Protein 2PPN (pdb70)

Secondary structure (DSSP, 8-state):
-EEEEEEE---SS----TTPEEEEEEEEEETTS-EEEEHHHHTS-EEEETTS--S-HHHHHHHTT--TT-EEEEEE-GGGTTTTT-BTTTB-TT--EEEEEEEEEE-

Sequence (107 aa):
GVQVEETISSPGDGRTFPKKRRGQTCVVHYTTGMMLEEDGKKFDSSRRDRNNKPFKFMLLGKQEVIRGWEEEGVAQMSVGQRAKLTISPDYAYGATTGHHPGIIPPHATLVFDVELLKKLEE

Foldseek 3Di:
DKDKAWPFADPVPAFDDQFKKWWKWKWKDFPVRHTQDTVVVVVGIDIDGQPPCPAFQQVNVHSRPGHAFIWIKMWAWCVRHVEQPADPPRGHGRITMIMTMHGHDID

CATH classification: 3.10.50.40

B-factor: mean 11.17, std 5.46, range [5.0, 38.95]

Nearest PDB structures (foldseek):
  4n19-assembly1_A  TM=1.005E+00  e=1.645E-20  Homo sapiens
  2ppp-assembly1_A  TM=1.005E+00  e=2.166E-20  unclassified
  4ipx-assembly1_A  TM=1.006E+00  e=3.014E-20  Homo sapiens
  7u0t-assembly1_B  TM=9.922E-01  e=1.645E-20  Homo 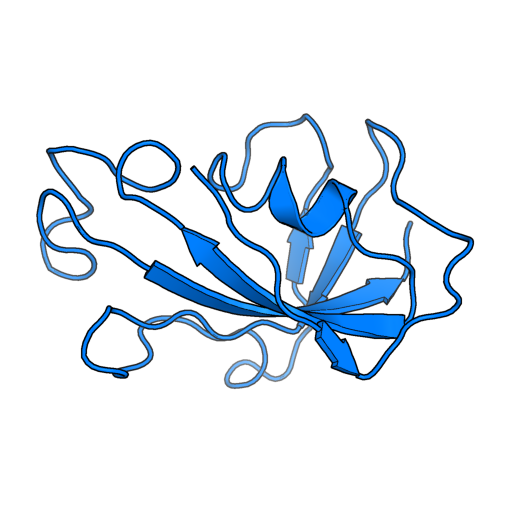sapiens
  8ppz-assembly1_A  TM=9.932E-01  e=2.853E-20  Homo sapiens

InterPro domains:
  IPR001179 FKBP-type peptidyl-prolyl cis-trans isomerase domain [PF00254] (14-105)
  IPR001179 FKBP-type peptidyl-prolyl cis-trans isomerase domain [PS50059] (20-108)
  IPR046357 Peptidyl-prolyl cis-trans isomerase domain superfamily [G3DSA:3.10.50.40] (1-108)
  IPR050689 FKBP-type Peptidyl-prolyl cis-trans Isomerase [PTHR10516] (2-107)

GO terms:
  GO:0032880 regulation of protein localization (P, IGI)
  GO:1902991 regulation of amyloid precursor protein catabolic process (P, IGI)
  GO:0005515 protein binding (F, IPI)
  GO:0005528 FK506 binding (F, IDA)
  GO:0034713 type I transforming growth factor beta receptor binding (F, IPI)
  GO:0030512 negative regulation of transforming growth factor beta receptor signaling pathway (P, IDA)
  GO:0005829 cytosol (C, TAS)
  GO:0005246 calcium channel regulator activit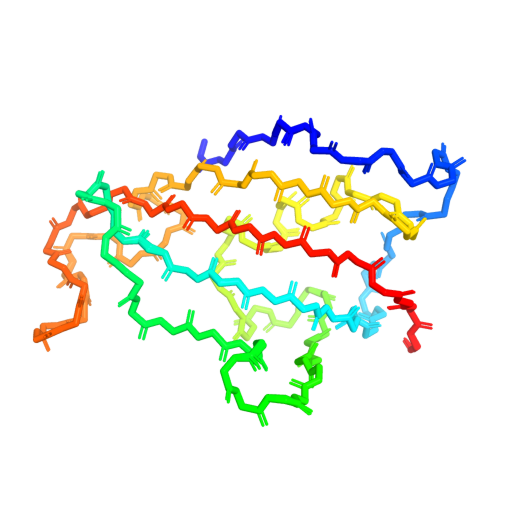y (F, IDA)
  GO:0005737 cytoplasm (C, IDA)
  GO:0005829 cytosol (C, IDA)
  GO:0016020 membrane (C, IDA)
  GO:0030018 Z disc (C, IDA)
  GO:0003755 peptidyl-prolyl cis-trans isomerase activity (F, IDA)
  GO:0030547 signaling receptor inhibitor activity (F, IDA)
  GO:0014809 regulation of skeletal muscle contraction by regulation of release of sequestered calcium ion (P, IDA)
  GO:1990000 amyloid fibril formation (P, IDA)
  GO:0032926 negative regulation of activin receptor signaling pathway (P, IDA)
  GO:0097435 supramolecular fiber organization (P, IDA)
  GO:0005160 transforming growth factor beta receptor binding (F, TAS)
  GO:0042026 protein refolding (P, TAS)

Solvent-accessible surface area: 6021 Å² total; per-residue (Å²): 54,23,125,42,102,79,95,38,114,25,74,52,209,62,91,16,154,180,42,58,32,0,3,0,38,10,11,0,37,35,114,99,45,142,101,56,50,5,0,59,98,128,131,141,54,63,126,2,82,13,19,126,144,81,26,25,129,0,8,16,69,0,0,38,99,0,3,38,35,17,74,0,72,0,36,0,34,25,119,41,20,89,24,64,102,12,98,114,85,92,5,61,83,120,4,37,0,34,8,24,0,50,0,55,99,36,118

Radius of gyration: 13.03 Å; Cα contacts (8 Å, |Δi|>4): 295; chains: 1; bounding box: 26×29×38 Å

Structure (mmCIF, N/CA/C/O backbone):
data_2PPN
#
_entry.id   2PPN
#
_cell.length_a   28.767
_cell.length_b   62.700
_cell.length_c   32.277
_cell.angle_alpha   90.00
_cell.angle_beta   113.66
_cell.angle_gamma   90.00
#
_symmetry.space_group_name_H-M   'P 1 21 1'
#
loop_
_entity.id
_entity.type
_entity.pdbx_description
1 polymer 'FK506-binding protein 1A'
2 water water
#
loop_
_atom_site.group_PDB
_atom_site.id
_atom_site.type_symbol
_atom_site.label_atom_id
_atom_site.label_alt_id
_atom_site.label_comp_id
_atom_site.label_asym_id
_atom_site.label_entity_id
_atom_site.label_seq_id
_atom_site.pdbx_PDB_ins_code
_atom_site.Cartn_x
_atom_site.Cartn_y
_atom_site.Cartn_z
_atom_site.occupancy
_atom_site.B_iso_or_equiv
_atom_site.auth_seq_id
_atom_site.auth_comp_id
_atom_site.auth_asym_id
_atom_site.auth_atom_id
_atom_site.pdbx_PDB_model_num
ATOM 1 N N . GLY A 1 1 ? 1.695 13.847 5.750 1.00 6.87 1 GLY A N 1
ATOM 2 C CA . GLY A 1 1 ? 2.198 13.022 4.667 1.00 7.05 1 GLY A CA 1
ATOM 3 C C . GLY A 1 1 ? 1.497 11.694 4.528 1.00 6.22 1 GLY A C 1
ATOM 4 O O . GLY A 1 1 ? 1.242 11.230 3.420 1.00 6.31 1 GLY A O 1
ATOM 5 N N . VAL A 1 2 ? 1.165 11.074 5.660 1.00 6.50 2 VAL A N 1
ATOM 6 C CA . VAL A 1 2 ? 0.292 9.898 5.677 1.00 5.90 2 VAL A CA 1
ATOM 7 C C . VAL A 1 2 ? -0.692 10.087 6.826 1.00 6.40 2 VAL A C 1
ATOM 8 O O . VAL A 1 2 ? -0.324 10.499 7.924 1.00 8.57 2 VAL A O 1
ATOM 12 N N . GLN A 1 3 ? -1.966 9.769 6.549 1.00 6.44 3 GLN A N 1
ATOM 13 C CA . GLN A 1 3 ? -3.027 9.749 7.554 1.00 7.40 3 GLN A CA 1
ATOM 14 C C . GLN A 1 3 ? -3.573 8.321 7.588 1.00 7.18 3 GLN A C 1
ATOM 15 O O . GLN A 1 3 ? -3.870 7.738 6.572 1.00 8.53 3 GLN A O 1
ATOM 21 N N . VAL A 1 4 ? -3.671 7.775 8.815 1.00 7.20 4 VAL A N 1
ATOM 22 C CA . VAL A 1 4 ? -4.107 6.434 9.049 1.00 7.12 4 VAL A CA 1
ATOM 23 C C . VAL A 1 4 ? -5.533 6.481 9.632 1.00 8.06 4 VAL A C 1
ATOM 24 O O . VAL A 1 4 ? -5.796 7.220 10.591 1.00 10.54 4 VAL A O 1
ATOM 28 N N A GLU A 1 5 ? -6.450 5.704 9.068 0.84 7.02 5 GLU A N 1
ATOM 29 N N B GLU A 1 5 ? -6.445 5.685 9.087 0.16 7.76 5 GLU A N 1
ATOM 30 C CA A GLU A 1 5 ? -7.802 5.569 9.600 0.84 7.60 5 GLU A CA 1
ATOM 31 C CA B GLU A 1 5 ? -7.797 5.572 9.633 0.16 7.96 5 GLU A CA 1
ATOM 32 C C A GLU A 1 5 ? -8.068 4.084 9.738 0.84 7.07 5 GLU A C 1
ATOM 33 C C B GLU A 1 5 ? -8.200 4.103 9.694 0.16 7.24 5 GLU A C 1
ATOM 34 O O A GLU A 1 5 ? -7.955 3.318 8.764 0.84 10.01 5 GLU A O 1
ATOM 35 O O B GLU A 1 5 ? -8.271 3.439 8.655 0.16 5.97 5 GLU A O 1
ATOM 46 N N . THR A 1 6 ? -8.446 3.609 10.901 1.00 6.69 6 THR A N 1
ATOM 47 C CA . THR A 1 6 ? -8.640 2.188 11.137 1.00 6.55 6 THR A CA 1
ATOM 48 C C . THR A 1 6 ? -9.947 1.711 10.526 1.00 6.47 6 THR A C 1
ATOM 49 O O . THR A 1 6 ? -11.003 2.296 10.746 1.00 8.31 6 THR A O 1
ATOM 53 N N . ILE A 1 7 ? -9.841 0.605 9.810 1.00 6.36 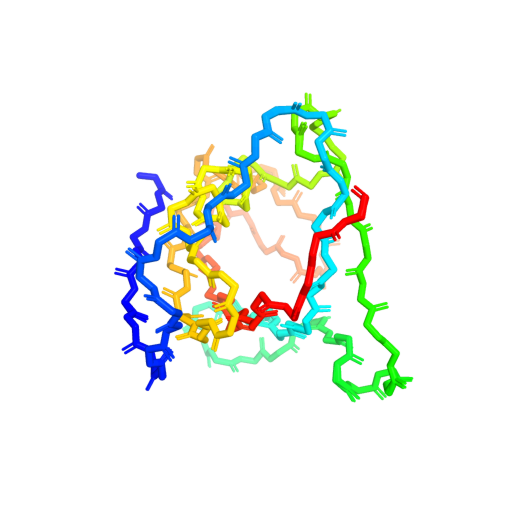7 ILE A N 1
ATOM 54 C CA . ILE A 1 7 ? -10.952 -0.207 9.288 1.00 7.27 7 ILE A CA 1
ATOM 55 C C . ILE A 1 7 ? -11.317 -1.317 10.280 1.00 7.89 7 ILE A C 1
ATOM 56 O O . ILE A 1 7 ? -12.503 -1.510 10.529 1.00 12.16 7 ILE A O 1
ATOM 61 N N A SER A 1 8 ? -10.323 -2.019 10.780 0.33 6.59 8 SER A N 1
ATOM 62 N N B SER A 1 8 ? -10.329 -2.039 10.786 0.67 6.84 8 SER A N 1
ATOM 63 C CA A SER A 1 8 ? -10.491 -3.093 11.741 0.33 8.44 8 SER A CA 1
ATOM 64 C CA B SER A 1 8 ? -10.583 -3.087 11.767 0.67 6.75 8 SER A CA 1
ATOM 65 C C A SER A 1 8 ? -9.388 -3.006 12.776 0.33 7.17 8 SER A C 1
ATOM 66 C C B SER A 1 8 ? -9.450 -3.069 12.760 0.67 7.30 8 SER A C 1
ATOM 67 O O A SER A 1 8 ? -8.218 -2.892 12.405 0.33 6.38 8 SER A O 1
ATOM 68 O O B SER A 1 8 ? -8.281 -3.080 12.359 0.67 7.30 8 SER A O 1
ATOM 73 N N . PRO A 1 9 ? -9.718 -3.033 14.066 1.00 8.02 9 PRO A N 1
ATOM 74 C CA . PRO A 1 9 ? -8.604 -2.933 15.017 1.00 8.92 9 PRO A CA 1
ATOM 75 C C . PRO A 1 9 ? -7.702 -4.144 15.075 1.00 8.51 9 PRO A C 1
ATOM 76 O O . PRO A 1 9 ? -8.125 -5.280 14.896 1.00 10.65 9 PRO A O 1
ATOM 80 N N . GLY A 1 10 ? -6.422 -3.857 15.340 1.00 8.76 10 GLY A N 1
ATOM 81 C CA . GLY A 1 10 ? -5.458 -4.898 15.640 1.00 9.60 10 GLY A CA 1
ATOM 82 C C . GLY A 1 10 ? -5.411 -5.198 17.122 1.00 9.23 10 GLY A C 1
ATOM 83 O O . GLY A 1 10 ? -6.334 -4.897 17.874 1.00 10.68 10 GLY A O 1
ATOM 84 N N . ASP A 1 11 ? -4.280 -5.724 17.589 1.00 9.73 11 ASP A N 1
ATOM 85 C CA . ASP A 1 11 ? -4.159 -6.085 18.980 1.00 11.03 11 ASP A CA 1
ATOM 86 C C . ASP A 1 11 ? -3.879 -4.824 19.819 1.00 12.11 11 ASP A C 1
ATOM 87 O O . ASP A 1 11 ? -3.965 -4.877 21.064 1.00 14.91 11 ASP A O 1
ATOM 92 N N . GLY A 1 12 ? -3.494 -3.703 19.194 1.00 11.09 12 GLY A N 1
ATOM 93 C CA . GLY A 1 12 ? -3.206 -2.461 19.896 1.00 12.77 12 GLY A CA 1
ATOM 94 C C . GLY A 1 12 ? -1.921 -2.498 20.749 1.00 14.36 12 GLY A C 1
ATOM 95 O O . GLY A 1 12 ? -1.711 -1.574 21.511 1.00 19.53 12 GLY A O 1
ATOM 96 N N . ARG A 1 13 ? -1.102 -3.498 20.533 1.00 13.66 13 ARG A N 1
ATOM 97 C CA . ARG A 1 13 ? 0.094 -3.686 21.348 1.00 14.89 13 ARG A CA 1
ATOM 98 C C . ARG A 1 13 ? 1.343 -4.042 20.548 1.00 13.27 13 ARG A C 1
ATOM 99 O O . ARG A 1 13 ? 2.430 -3.713 21.006 1.00 15.33 13 ARG A O 1
ATOM 107 N N . THR A 1 14 ? 1.217 -4.764 19.454 1.00 11.09 14 THR A N 1
ATOM 108 C CA . THR A 1 14 ? 2.392 -5.284 18.745 1.00 10.63 14 THR A CA 1
ATOM 109 C C . THR A 1 14 ? 2.588 -4.453 17.484 1.00 8.76 14 THR A C 1
ATOM 110 O O . THR A 1 14 ? 1.894 -4.677 16.478 1.00 9.89 14 THR A O 1
ATOM 114 N N . PHE A 1 15 ? 3.510 -3.511 17.539 1.00 9.03 15 PHE A N 1
ATOM 115 C CA . PHE A 1 15 ? 3.782 -2.596 16.447 1.00 8.18 15 PHE A CA 1
ATOM 116 C C . PHE A 1 15 ? 5.161 -2.935 15.868 1.00 7.96 15 PHE A C 1
ATOM 117 O O . PHE A 1 15 ? 6.049 -3.394 16.572 1.00 9.53 15 PHE A O 1
ATOM 125 N N . PRO A 1 16 ? 5.362 -2.720 14.576 1.00 7.92 16 PRO A N 1
ATOM 126 C CA . PRO A 1 16 ? 6.651 -3.056 13.979 1.00 7.90 16 PRO A CA 1
ATOM 127 C C . PRO A 1 16 ? 7.836 -2.266 14.542 1.00 7.95 16 PRO A C 1
ATOM 128 O O . PRO A 1 16 ? 7.705 -1.094 14.867 1.00 14.35 16 PRO A O 1
ATOM 132 N N A LYS A 1 17 ? 8.952 -2.950 14.619 0.41 8.24 17 LYS A N 1
ATOM 133 N N B LYS A 1 17 ? 8.959 -2.925 14.620 0.59 7.04 17 LYS A N 1
ATOM 134 C CA A LYS A 1 17 ? 10.243 -2.351 14.955 0.41 8.11 17 LYS A CA 1
ATOM 135 C CA B LYS A 1 17 ? 10.257 -2.299 14.973 0.59 8.46 17 LYS A CA 1
ATOM 136 C C A LYS A 1 17 ? 11.076 -2.299 13.681 0.41 7.94 17 LYS A C 1
ATOM 137 C C B LYS A 1 17 ? 11.093 -2.207 13.712 0.59 7.84 17 LYS A C 1
ATOM 138 O O A LYS A 1 17 ? 10.937 -3.132 12.778 0.41 7.61 17 LYS A O 1
ATOM 139 O O B LYS A 1 17 ? 10.944 -3.039 12.791 0.59 8.07 17 LYS A O 1
ATOM 150 N N A ARG A 1 18 ? 11.981 -1.333 13.664 0.45 9.58 18 ARG A N 1
ATOM 151 N N B ARG A 1 18 ? 12.007 -1.254 13.642 0.55 9.23 18 ARG A N 1
ATOM 152 C CA A ARG A 1 18 ? 12.823 -1.225 12.484 0.45 11.32 18 ARG A CA 1
ATOM 153 C CA B ARG A 1 18 ? 12.922 -1.116 12.511 0.55 10.11 18 ARG A CA 1
ATOM 154 C C A ARG A 1 18 ? 13.610 -2.487 12.249 0.45 8.06 18 ARG A C 1
ATOM 155 C C B ARG A 1 18 ? 13.617 -2.436 12.233 0.55 9.69 18 ARG A C 1
ATOM 156 O O A ARG A 1 18 ? 14.159 -3.128 13.137 0.45 12.20 18 ARG A O 1
ATOM 157 O O B ARG A 1 18 ? 14.126 -3.073 13.157 0.55 8.44 18 ARG A O 1
ATOM 172 N N . GLY A 1 19 ? 13.640 -2.834 10.951 1.00 9.19 19 GLY A N 1
ATOM 173 C CA . GLY A 1 19 ? 14.328 -4.024 10.560 1.00 9.82 19 GLY A CA 1
ATOM 174 C C . GLY A 1 19 ? 13.455 -5.260 10.526 1.00 8.78 19 GLY A C 1
ATOM 175 O O . GLY A 1 19 ? 13.870 -6.278 9.958 1.00 10.53 19 GLY A O 1
ATOM 176 N N . GLN A 1 20 ? 12.258 -5.198 11.136 1.00 7.55 20 GLN A N 1
ATOM 177 C CA . GLN A 1 20 ? 11.361 -6.365 11.027 1.00 7.18 20 GLN A CA 1
ATOM 178 C C . GLN A 1 20 ? 10.714 -6.387 9.653 1.00 6.89 20 GLN A C 1
ATOM 179 O O . GLN A 1 20 ? 10.525 -5.359 8.981 1.00 8.26 20 GLN A O 1
ATOM 185 N N . THR A 1 21 ? 10.372 -7.580 9.231 1.00 7.07 21 THR A N 1
ATOM 186 C CA . THR A 1 21 ? 9.630 -7.799 7.991 1.00 7.19 21 THR A CA 1
ATOM 187 C C . THR A 1 21 ? 8.127 -7.732 8.315 1.00 6.49 21 THR A C 1
ATOM 188 O O . THR A 1 21 ? 7.602 -8.462 9.127 1.00 8.04 21 THR A O 1
ATOM 192 N N . CYS A 1 22 ? 7.486 -6.753 7.678 1.00 6.29 22 CYS A N 1
ATOM 193 C CA . CYS A 1 22 ? 6.044 -6.563 7.741 1.00 6.01 22 CYS A CA 1
ATOM 194 C C . CYS A 1 22 ? 5.387 -7.401 6.636 1.00 5.83 22 CYS A C 1
ATOM 195 O O . CYS A 1 22 ? 5.762 -7.209 5.461 1.00 7.21 22 CYS A O 1
ATOM 198 N N . VAL A 1 23 ? 4.450 -8.225 7.033 1.00 5.78 23 VAL A N 1
ATOM 199 C CA . VAL A 1 23 ? 3.714 -9.063 6.070 1.00 5.67 23 VAL A CA 1
ATOM 200 C C . VAL A 1 23 ? 2.304 -8.498 6.002 1.00 5.41 23 VAL A C 1
ATOM 201 O O . VAL A 1 23 ? 1.595 -8.456 7.024 1.00 5.89 23 VAL A O 1
ATOM 205 N N . VAL A 1 24 ? 1.892 -8.010 4.819 1.00 5.50 24 VAL A N 1
ATOM 206 C CA . VAL A 1 24 ? 0.654 -7.309 4.656 1.00 5.62 24 VAL A CA 1
ATOM 207 C C . VAL A 1 24 ? -0.161 -7.858 3.503 1.00 5.47 24 VAL A C 1
ATOM 208 O O . VAL A 1 24 ? 0.365 -8.439 2.551 1.00 6.51 24 VAL A O 1
ATOM 212 N N . HIS A 1 25 ? -1.472 -7.599 3.567 1.00 5.57 25 HIS A N 1
ATOM 213 C CA . HIS A 1 25 ? -2.286 -7.601 2.369 1.00 5.57 25 HIS A CA 1
ATOM 214 C C . HIS A 1 25 ? -2.677 -6.143 2.095 1.00 6.06 25 HIS A C 1
ATOM 215 O O . HIS A 1 25 ? -3.002 -5.395 3.008 1.00 8.67 25 HIS A O 1
ATOM 222 N N . TYR A 1 26 ? -2.676 -5.749 0.817 1.00 6.46 26 TYR A N 1
ATOM 223 C CA . TYR A 1 26 ? -2.971 -4.373 0.503 1.00 7.10 26 TYR A CA 1
ATOM 224 C C . TYR A 1 26 ? -3.674 -4.250 -0.840 1.00 6.65 26 TYR A C 1
ATOM 225 O O . TYR A 1 26 ? -3.536 -5.096 -1.745 1.00 7.07 26 TYR A O 1
ATOM 234 N N A THR A 1 27 ? -4.323 -3.105 -0.968 0.76 6.32 27 THR A N 1
ATOM 235 N N B THR A 1 27 ? -4.407 -3.169 -1.027 0.24 6.09 27 THR A N 1
ATOM 236 C CA A THR A 1 27 ? -4.847 -2.602 -2.240 0.76 6.65 27 THR A CA 1
ATOM 237 C CA B THR A 1 27 ? -4.827 -2.646 -2.314 0.24 5.91 27 THR A CA 1
ATOM 238 C C A THR A 1 27 ? -4.465 -1.130 -2.336 0.76 6.18 27 THR A C 1
ATOM 239 C C B THR A 1 27 ? -4.438 -1.165 -2.344 0.24 6.98 27 THR A C 1
ATOM 240 O O A THR A 1 27 ? -4.742 -0.412 -1.391 0.76 8.22 27 THR A O 1
ATOM 241 O O B THR A 1 27 ? -4.625 -0.420 -1.394 0.24 6.41 27 THR A O 1
ATOM 248 N N . GLY A 1 28 ? -3.891 -0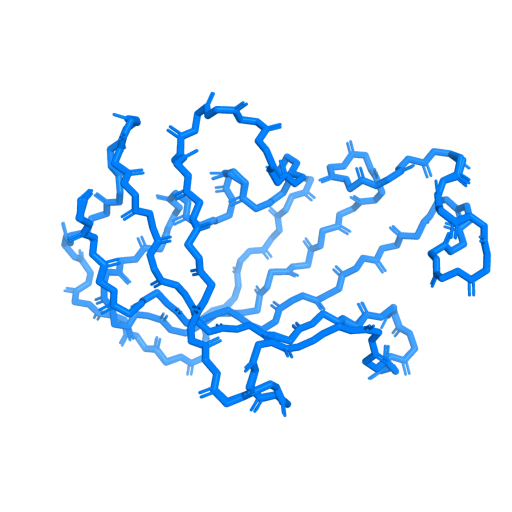.721 -3.454 1.00 7.62 28 GLY A N 1
ATOM 249 C CA . GLY A 1 28 ? -3.581 0.681 -3.691 1.00 7.79 28 GLY A CA 1
ATOM 250 C C . GLY A 1 28 ? -4.464 1.261 -4.773 1.00 7.77 28 GLY A C 1
ATOM 251 O O . GLY A 1 28 ? -4.675 0.610 -5.809 1.00 8.48 28 GLY A O 1
ATOM 252 N N A MET A 1 29 ? -4.882 2.487 -4.508 0.59 7.76 29 MET A N 1
ATOM 253 N N B MET A 1 29 ? -5.042 2.426 -4.551 0.41 6.86 29 MET A N 1
ATOM 254 C CA A MET A 1 29 ? -5.861 3.195 -5.323 0.59 8.38 29 MET A CA 1
ATOM 255 C CA B MET A 1 29 ? -5.840 3.101 -5.567 0.41 8.05 29 MET A CA 1
ATOM 256 C C A MET A 1 29 ? -5.426 4.635 -5.555 0.59 7.60 29 MET A C 1
ATOM 257 C C B MET A 1 29 ? -5.351 4.554 -5.633 0.41 7.53 29 MET A C 1
ATOM 258 O O A MET A 1 29 ? -4.885 5.319 -4.670 0.59 7.74 29 MET A O 1
ATOM 259 O O B MET A 1 29 ? -4.745 5.115 -4.720 0.41 6.71 29 MET A O 1
ATOM 268 N N . LEU A 1 30 ? -5.671 5.134 -6.772 1.00 8.88 30 LEU A N 1
ATOM 269 C CA . LEU A 1 30 ? -5.605 6.573 -6.962 1.00 9.73 30 LEU A CA 1
ATOM 270 C C . LEU A 1 30 ? -6.752 7.203 -6.231 1.00 11.08 30 LEU A C 1
ATOM 271 O O . LEU A 1 30 ? -7.773 6.628 -5.863 1.00 10.89 30 LEU A O 1
ATOM 276 N N A GLU A 1 31 ? -6.669 8.507 -6.050 0.52 16.24 31 GLU A N 1
ATOM 277 N N B GLU A 1 31 ? -6.667 8.512 -6.107 0.48 17.07 31 GLU A N 1
ATOM 278 C CA A GLU A 1 31 ? -7.719 9.372 -5.591 0.52 16.82 31 GLU A CA 1
ATOM 279 C CA B GLU A 1 31 ? -7.752 9.292 -5.569 0.48 18.85 31 GLU A CA 1
ATOM 280 C C A GLU A 1 31 ? -9.083 9.109 -6.232 0.52 17.43 31 GLU A C 1
ATOM 281 C C B GLU A 1 31 ? -9.104 9.052 -6.221 0.48 19.09 31 GLU A C 1
ATOM 282 O O A GLU A 1 31 ? -10.065 9.311 -5.523 0.52 22.02 31 GLU A O 1
ATOM 283 O O B GLU A 1 31 ? -10.092 9.198 -5.507 0.48 22.55 31 GLU A O 1
ATOM 294 N N . ASP A 1 32 ? -9.151 8.646 -7.512 1.00 18.11 32 ASP A N 1
ATOM 295 C CA . ASP A 1 32 ? -10.463 8.366 -8.119 1.00 25.92 32 ASP A CA 1
ATOM 296 C C . ASP A 1 32 ? -11.058 7.024 -7.705 1.00 22.30 32 ASP A C 1
ATOM 297 O O . ASP A 1 32 ? -12.093 6.569 -8.240 1.00 26.72 32 ASP A O 1
ATOM 302 N N . GLY A 1 33 ? -10.452 6.307 -6.773 1.00 18.33 33 GLY A N 1
ATOM 303 C CA . GLY A 1 33 ? -10.848 4.999 -6.376 1.00 16.11 33 GLY A CA 1
ATOM 304 C C . GLY A 1 33 ? -10.392 3.801 -7.177 1.00 15.25 33 GLY A C 1
ATOM 305 O O . GLY A 1 33 ? -10.656 2.668 -6.695 1.00 17.71 33 GLY A O 1
ATOM 306 N N . LYS A 1 34 ? -9.776 3.919 -8.354 1.00 13.90 34 LYS A N 1
ATOM 307 C CA . LYS A 1 34 ? -9.340 2.896 -9.242 1.00 13.18 34 LYS A CA 1
ATOM 308 C C . LYS A 1 34 ? -8.035 2.301 -8.684 1.00 12.03 34 LYS A C 1
ATOM 309 O O . LYS A 1 34 ? -6.996 2.990 -8.475 1.00 13.95 34 LYS A O 1
ATOM 315 N N . LYS A 1 35 ? -8.166 1.027 -8.476 1.00 11.42 35 LYS A N 1
ATOM 316 C CA . LYS A 1 35 ? -7.087 0.222 -7.948 1.00 10.83 35 LYS A CA 1
ATOM 317 C C . LYS A 1 35 ? -6.022 0.145 -9.042 1.00 10.33 35 LYS A C 1
ATOM 318 O O . LYS A 1 35 ? -6.330 -0.055 -10.2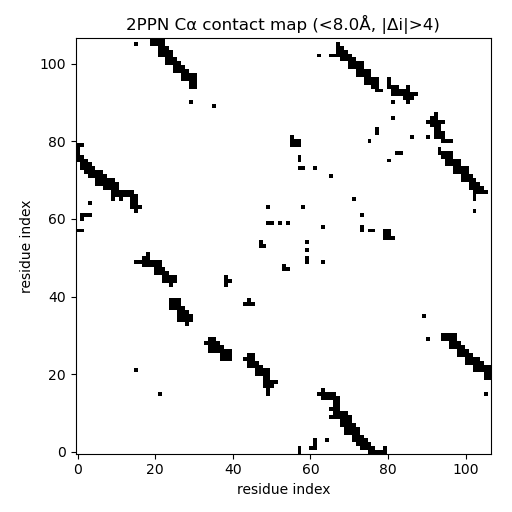59 1.00 15.62 35 LYS A O 1
ATOM 324 N N . PHE A 1 36 ? -4.807 0.327 -8.666 1.00 9.29 36 PHE A N 1
ATOM 325 C CA . PHE A 1 36 ? -3.675 0.116 -9.548 1.00 9.36 36 PHE A CA 1
ATOM 326 C C . PHE A 1 36 ? -2.829 -1.084 -9.111 1.00 10.21 36 PHE A C 1
ATOM 327 O O . PHE A 1 36 ? -2.003 -1.541 -9.940 1.00 11.58 36 PHE A O 1
ATOM 335 N N . ASP A 1 37 ? -2.954 -1.590 -7.895 1.00 10.15 37 ASP A N 1
ATOM 336 C CA . ASP A 1 37 ? -2.058 -2.667 -7.453 1.00 10.41 37 ASP A CA 1
ATOM 337 C C . ASP A 1 37 ? -2.718 -3.300 -6.244 1.00 11.29 37 ASP A C 1
ATOM 338 O O . ASP A 1 37 ? -3.336 -2.614 -5.397 1.00 15.90 37 ASP A O 1
ATOM 343 N N . SER A 1 38 ? -2.640 -4.623 -6.124 1.00 10.13 38 SER A N 1
ATOM 344 C CA . SER A 1 38 ? -3.212 -5.281 -4.986 1.00 9.94 38 SER A CA 1
ATOM 345 C C . SER A 1 38 ? -2.636 -6.673 -4.767 1.00 8.92 38 SER A C 1
ATOM 346 O O . SER A 1 38 ? -2.638 -7.536 -5.661 1.00 10.20 38 SER A O 1
ATOM 349 N N . SER A 1 39 ? -2.180 -6.924 -3.563 1.00 8.56 39 SER A N 1
ATOM 350 C CA . SER A 1 39 ? -1.727 -8.271 -3.192 1.00 7.34 39 SER A CA 1
ATOM 351 C C . SER A 1 39 ? -2.909 -9.194 -3.097 1.00 7.25 39 SER A C 1
ATOM 352 O O . SER A 1 39 ? -2.808 -10.444 -3.237 1.00 7.81 39 SER A O 1
ATOM 355 N N A ARG A 1 40 ? -4.092 -8.641 -2.824 0.53 8.38 40 ARG A N 1
ATOM 356 N N B ARG A 1 40 ? -4.103 -8.704 -2.787 0.47 7.88 40 ARG A N 1
ATOM 357 C CA A ARG A 1 40 ? -5.329 -9.384 -2.696 0.53 8.52 40 ARG A CA 1
ATOM 358 C CA B ARG A 1 40 ? -5.250 -9.599 -2.711 0.47 8.27 40 ARG A CA 1
ATOM 359 C C A ARG A 1 40 ? -5.717 -9.997 -4.052 0.53 9.49 40 ARG A C 1
ATOM 360 C C B ARG A 1 40 ? -5.555 -10.102 -4.118 0.47 9.16 40 ARG A C 1
ATOM 361 O O A ARG A 1 40 ? -6.189 -11.164 -4.021 0.53 8.95 40 ARG A O 1
ATOM 362 O O B ARG A 1 40 ? -5.824 -11.297 -4.323 0.47 8.06 40 ARG A O 1
ATOM 377 N N . ASP A 1 41 ? -5.472 -9.269 -5.160 1.00 10.26 41 ASP A N 1
ATOM 378 C CA . ASP A 1 41 ? -5.671 -9.782 -6.536 1.00 12.04 41 ASP A CA 1
ATOM 379 C C . ASP A 1 41 ? -4.665 -10.869 -6.890 1.00 10.99 41 ASP A C 1
ATOM 380 O O . ASP A 1 41 ? -5.072 -11.795 -7.597 1.00 12.68 41 ASP A O 1
ATOM 385 N N . ARG A 1 42 ? -3.443 -10.812 -6.379 1.00 9.45 42 ARG A N 1
ATOM 386 C CA . ARG A 1 42 ? -2.458 -11.842 -6.606 1.00 9.36 42 ARG A CA 1
ATOM 387 C C . ARG A 1 42 ? -2.728 -13.057 -5.696 1.00 8.09 42 ARG A C 1
ATOM 388 O O . ARG A 1 42 ? -2.130 -14.093 -5.943 1.00 8.73 42 ARG A O 1
ATOM 396 N N A ASN A 1 43 ? -3.494 -12.873 -4.646 0.60 8.12 43 ASN A N 1
ATOM 397 N N B ASN A 1 43 ? -3.517 -12.927 -4.653 0.40 8.15 43 ASN A N 1
ATOM 398 C CA A ASN A 1 43 ? -3.768 -13.858 -3.623 0.60 7.81 43 ASN A CA 1
ATOM 399 C CA B ASN A 1 43 ? -3.804 -13.993 -3.700 0.40 7.75 43 ASN A CA 1
ATOM 400 C C A ASN A 1 43 ? -2.501 -14.333 -2.888 0.60 6.27 43 ASN A C 1
ATOM 401 C C B ASN A 1 43 ? -2.559 -14.311 -2.846 0.40 8.09 43 ASN A C 1
ATOM 402 O O A ASN A 1 43 ? -2.346 -15.518 -2.552 0.60 7.34 43 ASN A O 1
ATOM 403 O O B ASN A 1 43 ? -2.456 -15.454 -2.376 0.40 6.82 43 ASN A O 1
ATOM 412 N N . LYS A 1 44 ? -1.643 -13.362 -2.616 1.00 6.92 44 LYS A N 1
ATOM 413 C CA . LYS A 1 44 ? -0.382 -13.668 -1.897 1.00 7.07 44 LYS A CA 1
ATOM 414 C C . LYS A 1 44 ? 0.022 -12.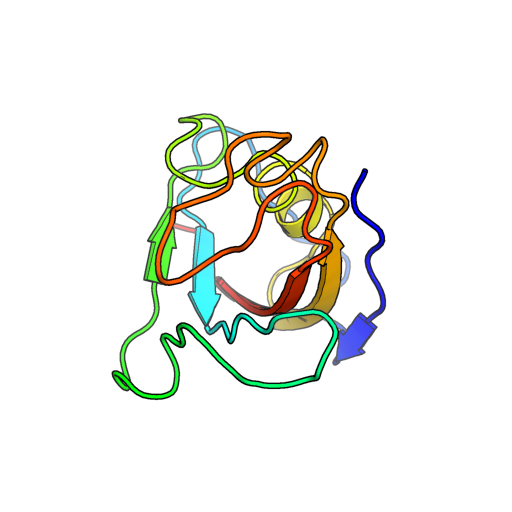458 -1.093 1.00 6.41 44 LYS A C 1
ATOM 415 O O . LYS A 1 44 ? 0.165 -11.358 -1.678 1.00 7.30 44 LYS A O 1
ATOM 421 N N . PRO A 1 45 ? 0.230 -12.574 0.208 1.00 6.27 45 PRO A N 1
ATOM 422 C CA . PRO A 1 45 ? 0.725 -11.438 1.002 1.00 6.53 45 PRO A CA 1
ATOM 423 C C . PRO A 1 45 ? 2.028 -10.905 0.464 1.00 6.30 45 PRO A C 1
ATOM 424 O O . PRO A 1 45 ? 2.866 -11.615 -0.094 1.00 7.50 45 PRO A O 1
ATOM 428 N N . PHE A 1 46 ? 2.214 -9.600 0.737 1.00 6.24 46 PHE A N 1
ATOM 429 C CA . PHE A 1 46 ? 3.414 -8.863 0.364 1.00 6.05 46 PHE A CA 1
ATOM 430 C C . PHE A 1 46 ? 4.273 -8.607 1.598 1.00 5.98 46 PHE A C 1
ATOM 431 O O . PHE A 1 46 ? 3.733 -8.299 2.667 1.00 7.17 46 PHE A O 1
ATOM 439 N N . LYS A 1 47 ? 5.570 -8.707 1.426 1.00 7.02 47 LYS A N 1
ATOM 440 C CA . LYS A 1 47 ? 6.521 -8.537 2.520 1.00 7.62 47 LYS A CA 1
ATOM 441 C C . LYS A 1 47 ? 7.463 -7.400 2.232 1.00 7.54 47 LYS A C 1
ATOM 442 O O . LYS A 1 47 ? 7.969 -7.239 1.107 1.00 9.34 47 LYS A O 1
ATOM 448 N N . PHE A 1 48 ? 7.759 -6.580 3.271 1.00 6.95 48 PHE A N 1
ATOM 449 C CA . PHE A 1 48 ? 8.809 -5.567 3.142 1.00 7.23 48 PHE A CA 1
ATOM 450 C C . PHE A 1 48 ? 9.492 -5.420 4.493 1.00 6.35 48 PHE A C 1
ATOM 451 O O . PHE A 1 48 ? 8.907 -5.654 5.531 1.00 7.49 48 PHE A O 1
ATOM 459 N N . MET A 1 49 ? 10.740 -4.964 4.450 1.00 7.06 49 MET A N 1
ATOM 460 C CA . MET A 1 49 ? 11.524 -4.738 5.661 1.00 6.89 49 MET A CA 1
ATOM 461 C C . MET A 1 49 ? 11.362 -3.267 6.079 1.00 6.74 49 MET A C 1
ATOM 462 O O . MET A 1 49 ? 11.738 -2.354 5.317 1.00 7.60 49 MET A O 1
ATOM 467 N N A LEU A 1 50 ? 10.815 -3.047 7.254 0.46 7.20 50 LEU A N 1
ATOM 468 N N B LEU A 1 50 ? 10.835 -3.028 7.270 0.54 7.13 50 LEU A N 1
ATOM 469 C CA A LEU A 1 50 ? 10.701 -1.680 7.743 0.46 7.65 50 LEU A CA 1
ATOM 470 C CA B LEU A 1 50 ? 10.655 -1.649 7.712 0.54 7.51 50 LEU A CA 1
ATOM 471 C C A LEU A 1 50 ? 12.078 -1.044 7.876 0.46 8.28 50 LEU A C 1
ATOM 472 C C B LEU A 1 50 ? 11.997 -0.979 7.960 0.54 7.01 50 LEU A C 1
ATOM 473 O O A LEU A 1 50 ? 12.935 -1.593 8.563 0.46 7.30 50 LEU A O 1
ATOM 474 O O B LEU A 1 50 ? 12.832 -1.428 8.745 0.54 9.57 50 LEU A O 1
ATOM 483 N N . GLY A 1 51 ? 12.193 0.148 7.272 1.00 8.37 51 GLY A N 1
ATOM 484 C CA . GLY A 1 51 ? 13.426 0.897 7.333 1.00 10.06 51 GLY A CA 1
ATOM 485 C C . GLY A 1 51 ? 14.324 0.738 6.124 1.00 8.87 51 GLY A C 1
ATOM 486 O O . GLY A 1 51 ? 15.254 1.529 5.923 1.00 10.53 51 GLY A O 1
ATOM 487 N N . LYS A 1 52 ? 14.070 -0.285 5.315 1.00 8.29 52 LYS A N 1
ATOM 488 C CA . LYS A 1 52 ? 14.875 -0.507 4.105 1.00 8.58 52 LYS A CA 1
ATOM 489 C C . LYS A 1 52 ? 14.555 0.513 3.023 1.00 8.65 52 LYS A C 1
ATOM 490 O O . LYS A 1 52 ? 15.290 0.621 2.003 1.00 9.84 52 LYS A O 1
ATOM 496 N N . GLN A 1 53 ? 13.419 1.203 3.128 1.00 8.64 53 GLN A N 1
ATOM 497 C CA . GLN A 1 53 ? 12.981 2.148 2.110 1.00 8.57 53 GLN A CA 1
ATOM 498 C C . GLN A 1 53 ? 12.796 1.461 0.747 1.00 8.55 53 GLN A C 1
ATOM 499 O O . GLN A 1 53 ? 13.040 2.030 -0.303 1.00 10.88 53 GLN A O 1
ATOM 505 N N . GLU A 1 54 ? 12.258 0.217 0.771 1.00 8.39 54 GLU A N 1
ATOM 506 C CA . GLU A 1 54 ? 11.904 -0.493 -0.449 1.00 8.66 54 GLU A CA 1
ATOM 507 C C . GLU A 1 54 ? 10.413 -0.275 -0.808 1.00 8.32 54 GLU A C 1
ATOM 508 O O . GLU A 1 54 ? 9.989 -0.784 -1.817 1.00 11.86 54 GLU A O 1
ATOM 514 N N . VAL A 1 55 ? 9.681 0.446 0.046 1.00 7.81 55 VAL A N 1
ATOM 515 C CA . VAL A 1 55 ? 8.312 0.892 -0.238 1.00 8.08 55 VAL A CA 1
ATOM 516 C C . VAL A 1 55 ? 8.309 2.409 0.010 1.00 8.01 55 VAL A C 1
ATOM 51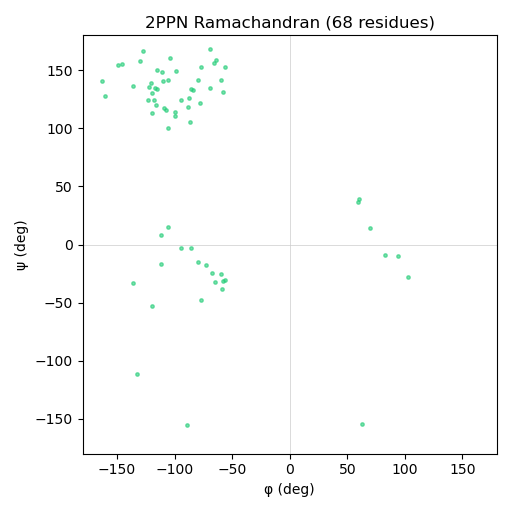7 O O . VAL A 1 55 ? 9.226 2.952 0.597 1.00 8.78 55 VAL A O 1
ATOM 521 N N . ILE A 1 56 ? 7.253 3.058 -0.457 1.00 7.81 56 ILE A N 1
ATOM 522 C CA . ILE A 1 56 ? 7.165 4.521 -0.337 1.00 7.87 56 ILE A CA 1
ATOM 523 C C . ILE A 1 56 ? 7.115 4.945 1.144 1.00 7.59 56 ILE A C 1
ATOM 524 O O . ILE A 1 56 ? 6.769 4.233 2.078 1.00 8.26 56 ILE A O 1
ATOM 529 N N . ARG A 1 57 ? 7.484 6.207 1.325 1.00 8.02 57 ARG A N 1
ATOM 530 C CA . ARG A 1 57 ? 7.620 6.748 2.666 1.00 8.01 57 ARG A CA 1
ATOM 531 C C . ARG A 1 57 ? 6.319 6.652 3.459 1.00 7.30 57 ARG A C 1
ATOM 532 O O . ARG A 1 57 ? 6.312 6.302 4.653 1.00 8.98 57 ARG A O 1
ATOM 540 N N . GLY A 1 58 ? 5.160 6.884 2.795 1.00 6.74 58 GLY A N 1
ATOM 541 C CA . GLY A 1 58 ? 3.898 6.794 3.543 1.00 6.45 58 GLY A CA 1
ATOM 542 C C . GLY A 1 58 ? 3.560 5.396 4.005 1.00 6.57 58 GLY A C 1
ATOM 543 O O . GLY A 1 58 ? 2.855 5.224 4.980 1.00 7.00 58 GLY A O 1
ATOM 544 N N . TRP A 1 59 ? 4.106 4.367 3.305 1.00 7.38 59 TRP A N 1
ATOM 545 C CA . TRP A 1 59 ? 4.053 2.975 3.896 1.00 7.73 59 TRP A CA 1
ATOM 546 C C . TRP A 1 59 ? 4.933 2.834 5.114 1.00 8.26 59 TRP A C 1
ATOM 547 O O . TRP A 1 59 ? 4.499 2.250 6.087 1.00 10.52 59 TRP A O 1
ATOM 558 N N A GLU A 1 60 ? 6.212 3.276 4.945 0.45 7.83 60 GLU A N 1
ATOM 559 N N B GLU A 1 60 ? 6.183 3.335 5.087 0.55 8.11 60 GLU A N 1
ATOM 560 C CA A GLU A 1 60 ? 7.164 3.221 6.068 0.45 9.22 60 GLU A CA 1
ATOM 561 C CA B GLU A 1 60 ? 6.986 3.009 6.279 0.55 8.43 60 GLU A CA 1
ATOM 562 C C A GLU A 1 60 ? 6.455 3.748 7.320 0.45 10.38 60 GLU A C 1
ATOM 563 C C B GLU A 1 60 ? 6.511 3.784 7.489 0.55 8.98 60 GLU A C 1
ATOM 564 O O A GLU A 1 60 ? 6.199 2.981 8.266 0.45 15.69 60 GLU A O 1
ATOM 565 O O B GLU A 1 60 ? 6.561 3.262 8.584 0.55 11.15 60 GLU A O 1
ATOM 576 N N . GLU A 1 61 ? 6.004 4.997 7.253 1.00 9.04 61 GLU A N 1
ATOM 577 C CA . GLU A 1 61 ? 5.508 5.732 8.380 1.00 9.72 61 GLU A CA 1
ATOM 578 C C . GLU A 1 61 ? 4.095 5.265 8.746 1.00 9.61 61 GLU A C 1
ATOM 579 O O . GLU A 1 61 ? 3.743 5.309 9.924 1.00 13.56 61 GLU A O 1
ATOM 585 N N . GLY A 1 62 ? 3.266 4.840 7.777 1.00 7.99 62 GLY A N 1
ATOM 586 C CA . GLY A 1 62 ? 1.894 4.426 8.078 1.00 7.98 62 GLY A CA 1
ATOM 587 C C . GLY A 1 62 ? 1.826 3.020 8.712 1.00 7.10 62 GLY A C 1
ATOM 588 O O . GLY A 1 62 ? 1.137 2.832 9.711 1.00 7.65 62 GLY A O 1
ATOM 589 N N . VAL A 1 63 ? 2.511 2.073 8.122 1.00 6.90 63 VAL A N 1
ATOM 590 C CA . VAL A 1 63 ? 2.499 0.707 8.670 1.00 6.81 63 VAL A CA 1
ATOM 591 C C . VAL A 1 63 ? 3.159 0.680 10.043 1.00 6.72 63 VAL A C 1
ATOM 592 O O . VAL A 1 63 ? 2.769 -0.095 10.912 1.00 7.04 63 VAL A O 1
ATOM 596 N N . ALA A 1 64 ? 4.155 1.527 10.289 1.00 6.86 64 ALA A N 1
ATOM 597 C CA . ALA A 1 64 ? 4.784 1.591 11.601 1.00 7.67 64 ALA A CA 1
ATOM 598 C C . ALA A 1 64 ? 3.787 1.949 12.703 1.00 7.50 64 ALA A C 1
ATOM 599 O O . ALA A 1 64 ? 3.979 1.647 13.877 1.00 9.10 64 ALA A O 1
ATOM 601 N N . GLN A 1 65 ? 2.697 2.650 12.318 1.00 7.38 65 GLN A N 1
ATOM 602 C CA . GLN A 1 65 ? 1.659 3.047 13.283 1.00 7.65 65 GLN A CA 1
ATOM 603 C C . GLN A 1 65 ? 0.613 1.977 13.508 1.00 7.26 65 GLN A C 1
ATOM 604 O O . GLN A 1 65 ? -0.295 2.194 14.324 1.00 8.72 65 GLN A O 1
ATOM 610 N N . MET A 1 66 ? 0.698 0.848 12.801 1.00 6.62 66 MET A N 1
ATOM 611 C CA . MET A 1 66 ? -0.295 -0.207 12.859 1.00 6.40 66 MET A CA 1
ATOM 612 C C . MET A 1 66 ? 0.175 -1.319 13.785 1.00 6.49 66 MET A C 1
ATOM 613 O O . MET A 1 66 ? 1.369 -1.618 13.846 1.00 7.31 66 MET A O 1
ATOM 618 N N . SER A 1 67 ? -0.797 -1.983 14.423 1.00 6.68 67 SER A N 1
ATOM 619 C CA . SER A 1 67 ? -0.497 -3.166 15.197 1.00 7.01 67 SER A CA 1
ATOM 620 C C . SER A 1 67 ? -0.919 -4.423 14.448 1.00 6.48 67 SER A C 1
ATOM 621 O O . SER A 1 67 ? -1.747 -4.402 13.513 1.00 6.77 67 SER A O 1
ATOM 624 N N . VAL A 1 68 ? -0.355 -5.564 14.841 1.00 7.13 68 VAL A N 1
ATOM 625 C CA . VAL A 1 68 ? -0.646 -6.818 14.195 1.00 6.86 68 VAL A CA 1
ATOM 626 C C . VAL A 1 68 ? -2.151 -7.086 14.280 1.00 6.91 68 VAL A C 1
ATOM 627 O O . VAL A 1 68 ? -2.761 -6.991 15.357 1.00 7.67 68 VAL A O 1
ATOM 631 N N . GLY A 1 69 ? -2.724 -7.430 13.134 1.00 6.76 69 GLY A N 1
ATOM 632 C CA . GLY A 1 69 ? -4.152 -7.684 12.999 1.00 7.40 69 GLY A CA 1
ATOM 633 C C . GLY A 1 69 ? -4.964 -6.478 12.559 1.00 6.74 69 GLY A C 1
ATOM 634 O O . GLY A 1 69 ? -6.139 -6.614 12.263 1.00 8.30 69 GLY A O 1
ATOM 635 N N . GLN A 1 70 ? -4.353 -5.288 12.530 1.00 6.20 70 GLN A N 1
ATOM 636 C CA . GLN A 1 70 ? -5.073 -4.078 12.165 1.00 5.91 70 GLN A CA 1
ATOM 637 C C . GLN A 1 70 ? -5.211 -3.994 10.640 1.00 5.32 70 GLN A C 1
ATOM 638 O O . GLN A 1 70 ? -4.304 -4.301 9.899 1.00 5.98 70 GLN A O 1
ATOM 644 N N . ARG A 1 71 ? -6.392 -3.509 10.212 1.00 5.75 71 ARG A N 1
ATOM 645 C CA . ARG A 1 71 ? -6.630 -3.114 8.856 1.00 5.33 71 ARG A CA 1
ATOM 646 C C . ARG A 1 71 ? -6.903 -1.611 8.843 1.00 5.20 71 ARG A C 1
ATOM 647 O O . ARG A 1 71 ? -7.659 -1.135 9.696 1.00 5.77 71 ARG A O 1
ATOM 655 N N . ALA A 1 72 ? -6.284 -0.865 7.925 1.00 5.32 72 ALA A N 1
ATOM 656 C CA . ALA A 1 72 ? -6.378 0.566 7.958 1.00 5.55 72 ALA A CA 1
ATOM 657 C C . ALA A 1 72 ? -6.303 1.129 6.550 1.00 5.27 72 ALA A C 1
ATOM 658 O O . ALA A 1 72 ? -5.720 0.535 5.643 1.00 6.21 72 ALA A O 1
ATOM 660 N N . LYS A 1 73 ? -6.894 2.304 6.413 1.00 5.59 73 LYS A N 1
ATOM 661 C CA . LYS A 1 73 ? -6.769 3.120 5.215 1.00 5.57 73 LYS A CA 1
ATOM 662 C C . LYS A 1 73 ? -5.632 4.114 5.440 1.00 5.22 73 LYS A C 1
ATOM 663 O O . LYS A 1 73 ? -5.641 4.883 6.399 1.00 7.17 73 LYS A O 1
ATOM 669 N N . LEU A 1 74 ? -4.654 4.079 4.514 1.00 5.43 74 LEU A N 1
ATOM 670 C CA . LEU A 1 74 ? -3.538 5.013 4.539 1.00 5.19 74 LEU A CA 1
ATOM 671 C C . LEU A 1 74 ? -3.772 5.981 3.378 1.00 5.53 74 LEU A C 1
ATOM 672 O O . LEU A 1 74 ? -3.730 5.590 2.213 1.00 6.11 74 LEU A O 1
ATOM 677 N N . THR A 1 75 ? -3.982 7.271 3.713 1.00 5.24 75 THR A N 1
ATOM 678 C CA . THR A 1 75 ? -4.126 8.317 2.697 1.00 5.76 75 THR A CA 1
ATOM 679 C C . THR A 1 75 ? -2.780 9.005 2.612 1.00 5.60 75 THR A C 1
ATOM 680 O O . THR A 1 75 ? -2.318 9.599 3.641 1.00 6.01 75 THR A O 1
ATOM 684 N N . ILE A 1 76 ? -2.119 8.882 1.483 1.00 5.46 76 ILE A N 1
ATOM 685 C CA . ILE A 1 76 ? -0.701 9.244 1.330 1.00 5.41 76 ILE A CA 1
ATOM 686 C C . ILE A 1 76 ? -0.594 10.395 0.347 1.00 5.41 76 ILE A C 1
ATOM 687 O O . ILE A 1 76 ? -0.957 10.271 -0.822 1.00 6.17 76 ILE A O 1
ATOM 692 N N . SER A 1 77 ? -0.039 11.520 0.831 1.00 5.72 77 SER A N 1
ATOM 693 C CA . SER A 1 77 ? 0.234 12.648 -0.030 1.00 6.25 77 SER A CA 1
ATOM 694 C C . SER A 1 77 ? 1.300 12.291 -1.057 1.00 5.60 77 SER A C 1
ATOM 695 O O . SER A 1 77 ? 2.158 11.440 -0.805 1.00 5.97 77 SER A O 1
ATOM 698 N N . PRO A 1 78 ? 1.336 12.995 -2.200 1.00 5.81 78 PRO A N 1
ATOM 699 C CA . PRO A 1 78 ? 2.431 12.752 -3.154 1.00 5.90 78 PRO A CA 1
ATOM 700 C C . PRO A 1 78 ? 3.789 12.935 -2.508 1.00 6.03 78 PRO A C 1
ATOM 701 O O . PRO A 1 78 ? 4.752 12.263 -2.936 1.00 6.70 78 PRO A O 1
ATOM 705 N N . ASP A 1 79 ? 3.920 13.817 -1.514 1.00 5.92 79 ASP A N 1
ATOM 706 C CA . ASP A 1 79 ? 5.186 14.033 -0.876 1.00 6.07 79 ASP A CA 1
ATOM 707 C C . ASP A 1 79 ? 5.747 12.755 -0.274 1.00 6.44 79 ASP A C 1
ATOM 708 O O . ASP A 1 79 ? 6.972 12.604 -0.154 1.00 8.09 79 ASP A O 1
ATOM 713 N N . TYR A 1 80 ? 4.866 11.868 0.161 1.00 6.29 80 TYR A N 1
ATOM 714 C CA . TYR A 1 80 ? 5.205 10.609 0.815 1.00 6.36 80 TYR A CA 1
ATOM 715 C C . TYR A 1 80 ? 4.977 9.408 -0.129 1.00 6.34 80 TYR A C 1
ATOM 716 O O . TYR A 1 80 ? 4.994 8.252 0.333 1.00 6.74 80 TYR A O 1
ATOM 725 N N . ALA A 1 81 ? 4.822 9.688 -1.419 1.00 6.79 81 ALA A N 1
ATOM 726 C CA . ALA A 1 81 ? 4.543 8.648 -2.400 1.00 6.82 81 ALA A CA 1
ATOM 727 C C . ALA A 1 81 ? 5.494 8.884 -3.574 1.00 7.17 81 ALA A C 1
ATOM 728 O O . ALA A 1 81 ? 6.696 8.701 -3.417 1.00 9.46 81 ALA A O 1
ATOM 730 N N . TYR A 1 82 ? 4.974 9.284 -4.724 1.00 7.09 82 TYR A N 1
ATOM 731 C CA . TYR A 1 82 ? 5.784 9.371 -5.953 1.00 7.65 82 TYR A CA 1
ATOM 732 C C . TYR A 1 82 ? 5.985 10.816 -6.399 1.00 7.29 82 TYR A C 1
ATOM 733 O O . TYR A 1 82 ? 6.581 11.011 -7.495 1.00 8.50 82 TYR A O 1
ATOM 742 N N . GLY A 1 83 ? 5.584 11.790 -5.597 1.00 7.16 83 GLY A N 1
ATOM 743 C CA . GLY A 1 83 ? 6.029 13.174 -5.829 1.00 8.19 83 GLY A CA 1
ATOM 744 C C . GLY A 1 83 ? 5.597 13.760 -7.112 1.00 7.84 83 GLY A C 1
ATOM 745 O O . GLY A 1 83 ? 4.548 13.425 -7.700 1.00 7.91 83 GLY A O 1
ATOM 746 N N . ALA A 1 84 ? 6.375 14.729 -7.584 1.00 9.03 84 ALA A N 1
ATOM 747 C CA . ALA A 1 84 ? 6.047 15.453 -8.795 1.00 9.75 84 ALA A CA 1
ATOM 748 C C . ALA A 1 84 ? 6.084 14.579 -10.013 1.00 10.43 84 ALA A C 1
ATOM 749 O O . ALA A 1 84 ? 5.307 14.818 -10.935 1.00 14.25 84 ALA A O 1
ATOM 751 N N A THR A 1 85 ? 6.958 13.562 -10.125 0.52 10.80 85 THR A N 1
ATOM 752 N N B THR A 1 85 ? 6.978 13.590 -9.989 0.48 11.40 85 THR A N 1
ATOM 753 C CA A THR A 1 85 ? 6.995 12.856 -11.407 0.52 11.73 85 THR A CA 1
ATOM 754 C CA B THR A 1 85 ? 7.210 12.823 -11.211 0.48 11.58 85 THR A CA 1
ATOM 755 C C A THR A 1 85 ? 5.975 11.739 -11.473 0.52 11.06 85 THR A C 1
ATOM 756 C C B THR A 1 85 ? 6.138 11.763 -11.395 0.48 10.11 85 THR A C 1
ATOM 757 O O A THR A 1 85 ? 5.604 11.318 -12.561 0.52 13.22 85 THR A O 1
ATOM 758 O O B THR A 1 85 ? 5.838 11.431 -12.546 0.48 12.36 85 THR A O 1
ATOM 765 N N . GLY A 1 86 ? 5.591 11.206 -10.317 1.00 9.94 86 GLY A N 1
ATOM 766 C CA . GLY A 1 86 ? 4.754 10.021 -10.398 1.00 9.10 86 GLY A CA 1
ATOM 767 C C . GLY A 1 86 ? 5.503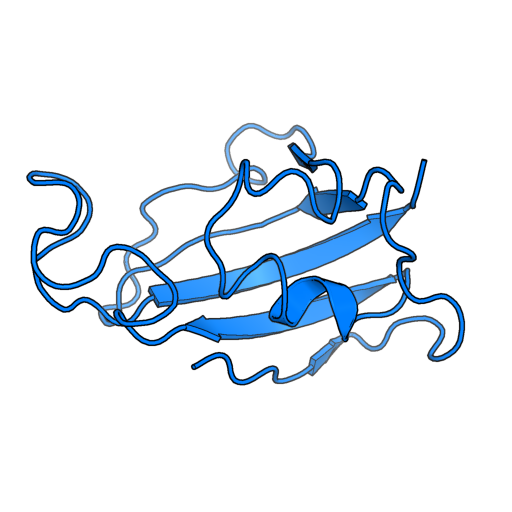 8.832 -11.018 1.00 9.25 86 GLY A C 1
ATOM 768 O O . GLY A 1 86 ? 6.714 8.749 -10.961 1.00 11.51 86 GLY A O 1
ATOM 769 N N A HIS A 1 87 ? 4.672 7.967 -11.630 0.63 8.80 87 HIS A N 1
ATOM 770 N N B HIS A 1 87 ? 4.711 7.908 -11.578 0.36 9.00 87 HIS A N 1
ATOM 771 C CA A HIS A 1 87 ? 5.195 6.802 -12.354 0.63 9.45 87 HIS A CA 1
ATOM 772 C CA B HIS A 1 87 ? 5.111 6.748 -12.377 0.36 9.67 87 HIS A CA 1
ATOM 773 C C A HIS A 1 87 ? 4.382 6.844 -13.634 0.63 8.18 87 HIS A C 1
ATOM 774 C C B HIS A 1 87 ? 4.259 6.847 -13.648 0.36 9.64 87 HIS A C 1
ATOM 775 O O A HIS A 1 87 ? 3.299 6.191 -13.689 0.63 8.48 87 HIS A O 1
ATOM 776 O O B HIS A 1 87 ? 3.117 6.348 -13.660 0.36 8.75 87 HIS A O 1
ATOM 789 N N . PRO A 1 88 ? 4.787 7.518 -14.653 1.00 8.99 88 PRO A N 1
ATOM 790 C CA . PRO A 1 88 ? 3.936 7.785 -15.805 1.00 9.13 88 PRO A CA 1
ATOM 791 C C . PRO A 1 88 ? 3.320 6.521 -16.396 1.00 8.91 88 PRO A C 1
ATOM 792 O O . PRO A 1 88 ? 4.018 5.510 -16.593 1.00 9.42 88 PRO A O 1
ATOM 796 N N . GLY A 1 89 ? 2.021 6.595 -16.598 1.00 9.73 89 GLY A N 1
ATOM 797 C CA . GLY A 1 89 ? 1.219 5.501 -17.058 1.00 11.13 89 GLY A CA 1
ATOM 798 C C . GLY A 1 89 ? 0.393 4.830 -15.960 1.00 11.86 89 GLY A C 1
ATOM 799 O O . GLY A 1 89 ? -0.666 4.230 -16.253 1.00 14.39 89 GLY A O 1
ATOM 800 N N . ILE A 1 90 ? 0.897 4.890 -14.720 1.00 11.10 90 ILE A N 1
ATOM 801 C CA . ILE A 1 90 ? 0.292 4.245 -13.555 1.00 11.89 90 ILE A CA 1
ATOM 802 C C . ILE A 1 90 ? -0.085 5.284 -12.480 1.00 10.70 90 ILE A C 1
ATOM 803 O O . ILE A 1 90 ? -1.228 5.250 -12.000 1.00 13.19 90 ILE A O 1
ATOM 808 N N . ILE A 1 91 ? 0.821 6.112 -12.075 1.00 9.23 91 ILE A N 1
ATOM 809 C CA . ILE A 1 91 ? 0.653 7.110 -11.037 1.00 8.99 91 ILE A CA 1
ATOM 810 C C . ILE A 1 91 ? 0.901 8.496 -11.635 1.00 8.59 91 ILE A C 1
ATOM 811 O O . ILE A 1 91 ? 2.021 8.766 -12.040 1.00 9.03 91 ILE A O 1
ATOM 816 N N . PRO A 1 92 ? -0.137 9.336 -11.704 1.00 8.80 92 PRO A N 1
ATOM 817 C CA . PRO A 1 92 ? 0.063 10.672 -12.302 1.00 9.54 92 PRO A CA 1
ATOM 818 C C . PRO A 1 92 ? 0.940 11.571 -11.425 1.00 8.22 92 PRO A C 1
ATOM 819 O O . PRO A 1 92 ? 1.229 11.296 -10.273 1.00 7.55 92 PRO A O 1
ATOM 823 N N . PRO A 1 93 ? 1.381 12.682 -11.971 1.00 9.35 93 PRO A N 1
ATOM 824 C CA . PRO A 1 93 ? 2.167 13.653 -11.191 1.00 8.69 93 PRO A CA 1
ATOM 825 C C . PRO A 1 93 ? 1.349 14.151 -9.985 1.00 7.22 93 PRO A C 1
ATOM 826 O O . PRO A 1 93 ? 0.154 14.382 -10.091 1.00 8.46 93 PRO A O 1
ATOM 830 N N . HIS A 1 94 ? 2.012 14.341 -8.835 1.00 6.51 94 HIS A N 1
ATOM 831 C CA . HIS A 1 94 ? 1.407 14.948 -7.672 1.00 6.63 94 HIS A CA 1
ATOM 832 C C . HIS A 1 94 ? 0.160 14.165 -7.175 1.00 6.32 94 HIS A C 1
ATOM 833 O O . HIS A 1 94 ? -0.767 14.769 -6.678 1.00 8.78 94 HIS A O 1
ATOM 840 N N . ALA A 1 95 ? 0.188 12.849 -7.264 1.00 6.29 95 ALA A N 1
ATOM 841 C CA . ALA A 1 95 ? -0.968 12.048 -6.915 1.00 6.70 95 ALA A CA 1
ATOM 842 C C . ALA A 1 95 ? -1.031 11.720 -5.431 1.00 6.17 95 ALA A C 1
ATOM 843 O O . ALA A 1 95 ? -0.064 11.267 -4.803 1.00 6.73 95 ALA A O 1
ATOM 845 N N . THR A 1 96 ? -2.245 11.909 -4.858 1.00 6.20 96 THR A N 1
ATOM 846 C CA . THR A 1 96 ? -2.588 11.375 -3.565 1.00 5.97 96 THR A CA 1
ATOM 847 C C . THR A 1 96 ? -3.053 9.922 -3.753 1.00 5.83 96 THR A C 1
ATOM 848 O O . THR A 1 96 ? -3.853 9.644 -4.648 1.00 7.37 96 THR A O 1
ATOM 852 N N . LEU A 1 97 ? -2.528 9.028 -2.927 1.00 5.88 97 LEU A N 1
ATOM 853 C CA . LEU A 1 97 ? -2.829 7.597 -3.036 1.00 5.81 97 LEU A CA 1
ATOM 854 C C . LEU A 1 97 ? -3.589 7.153 -1.777 1.00 5.97 97 LEU A C 1
ATOM 855 O O . LEU A 1 97 ? -3.370 7.693 -0.682 1.00 7.06 97 LEU A O 1
ATOM 860 N N . VAL A 1 98 ? -4.431 6.156 -1.939 1.00 5.87 98 VAL A N 1
ATOM 861 C CA . VAL A 1 98 ? -5.114 5.522 -0.808 1.00 6.01 98 VAL A CA 1
ATOM 862 C C . VAL A 1 98 ? -4.789 4.038 -0.819 1.00 5.98 98 VAL A C 1
ATOM 863 O O . VAL A 1 98 ? -5.055 3.367 -1.843 1.00 7.16 98 VAL A O 1
ATOM 867 N N . PHE A 1 99 ? -4.270 3.551 0.266 1.00 6.19 99 PHE A N 1
ATOM 868 C CA . PHE A 1 99 ? -4.013 2.123 0.409 1.00 6.10 99 PHE A CA 1
ATOM 869 C C . PHE A 1 99 ? -4.862 1.553 1.543 1.00 6.50 99 PHE A C 1
ATOM 870 O O . PHE A 1 99 ? -4.905 2.117 2.632 1.00 9.70 99 PHE A O 1
ATOM 878 N N . ASP A 1 100 ? -5.464 0.417 1.272 1.00 5.34 100 ASP A N 1
ATOM 879 C CA . ASP A 1 100 ? -6.160 -0.387 2.285 1.00 5.32 100 ASP A CA 1
ATOM 880 C C . ASP A 1 100 ? -5.165 -1.479 2.655 1.00 5.16 100 ASP A C 1
ATOM 881 O O . ASP A 1 100 ? -4.839 -2.307 1.786 1.00 6.05 100 ASP A O 1
ATOM 886 N N . VAL A 1 101 ? -4.618 -1.431 3.865 1.00 5.21 101 VAL A N 1
ATOM 887 C CA . VAL A 1 101 ? -3.540 -2.313 4.301 1.00 5.14 101 VAL A CA 1
ATOM 888 C C . VAL A 1 101 ? -3.974 -3.078 5.526 1.00 5.00 101 VAL A C 1
ATOM 889 O O . VAL A 1 101 ? -4.502 -2.503 6.478 1.00 5.59 101 VAL A O 1
ATOM 893 N N . GLU A 1 102 ? -3.697 -4.377 5.541 1.00 5.25 102 GLU A N 1
ATOM 894 C CA . GLU A 1 102 ? -3.873 -5.213 6.739 1.00 5.49 102 GLU A CA 1
ATOM 895 C C . GLU A 1 102 ? -2.506 -5.761 7.144 1.00 5.07 102 GLU A C 1
ATOM 896 O O . GLU A 1 102 ? -1.828 -6.393 6.323 1.00 5.52 102 GLU A O 1
ATOM 902 N N . LEU A 1 103 ? -2.116 -5.501 8.387 1.00 5.53 103 LEU A N 1
ATOM 903 C CA . LEU A 1 103 ? -0.853 -5.995 8.912 1.00 5.23 103 LEU A CA 1
ATOM 904 C C . LEU A 1 103 ? -1.085 -7.406 9.464 1.00 5.50 103 LEU A C 1
ATOM 905 O O . LEU A 1 103 ? -1.732 -7.575 10.508 1.00 6.70 103 LEU A O 1
ATOM 910 N N . LEU A 1 104 ? -0.617 -8.400 8.743 1.00 5.63 104 LEU A N 1
ATOM 911 C CA . LEU A 1 104 ? -0.941 -9.802 9.023 1.00 6.04 104 LEU A CA 1
ATOM 912 C C . LEU A 1 104 ? -0.052 -10.338 10.174 1.00 6.32 104 LEU A C 1
ATOM 913 O O . LEU A 1 104 ? -0.540 -11.002 11.094 1.00 7.47 104 LEU A O 1
ATOM 918 N N A LYS A 1 105 ? 1.249 -10.090 10.040 0.79 6.14 105 LYS A N 1
ATOM 919 N N B LYS A 1 105 ? 1.238 -10.074 10.078 0.21 6.31 105 LYS A N 1
ATOM 920 C CA A LYS A 1 105 ? 2.231 -10.636 10.996 0.79 6.82 105 LYS A CA 1
ATOM 921 C CA B LYS A 1 105 ? 2.195 -10.618 11.043 0.21 6.73 105 LYS A CA 1
ATOM 922 C C A LYS A 1 105 ? 3.541 -9.910 10.738 0.79 6.32 105 LYS A C 1
ATOM 923 C C B LYS A 1 105 ? 3.544 -9.966 10.776 0.21 6.63 105 LYS A C 1
ATOM 924 O O A LYS A 1 105 ? 3.763 -9.216 9.737 0.79 6.39 105 LYS A O 1
ATOM 925 O O B LYS A 1 105 ? 3.772 -9.319 9.754 0.21 8.33 105 LYS A O 1
ATOM 936 N N . LEU A 1 106 ? 4.459 -10.127 11.723 1.00 7.04 106 LEU A N 1
ATOM 937 C CA . LEU A 1 106 ? 5.818 -9.637 11.651 1.00 7.57 106 LEU A CA 1
ATOM 938 C C . LEU A 1 106 ? 6.752 -10.837 11.656 1.00 8.41 106 LEU A C 1
ATOM 939 O O . LEU A 1 106 ? 6.522 -11.813 12.381 1.00 11.73 106 LEU A O 1
ATOM 944 N N A GLU A 1 107 ? 7.816 -10.751 10.850 0.71 8.33 107 GLU A N 1
ATOM 945 N N B GLU A 1 107 ? 7.816 -10.753 10.863 0.29 8.69 107 GLU A N 1
ATOM 946 C CA A GLU A 1 107 ? 8.814 -11.793 10.747 0.71 9.53 107 GLU A CA 1
ATOM 947 C CA B GLU A 1 107 ? 8.848 -11.777 10.889 0.29 9.98 107 GLU A CA 1
ATOM 948 C C A GLU A 1 107 ? 10.235 -11.263 10.837 0.71 10.30 107 GLU A C 1
ATOM 949 C C B GLU A 1 107 ? 10.217 -11.175 10.568 0.29 10.62 107 GLU A C 1
ATOM 950 O O A GLU A 1 107 ? 10.426 -10.045 10.850 0.71 12.97 107 GLU A O 1
ATOM 951 O O B GLU A 1 107 ? 10.408 -9.969 10.742 0.29 7.66 107 GLU A O 1
#

Organism: Homo sapiens (NCBI:txid9606)